Protein AF-A0A950IHF9-F1 (afd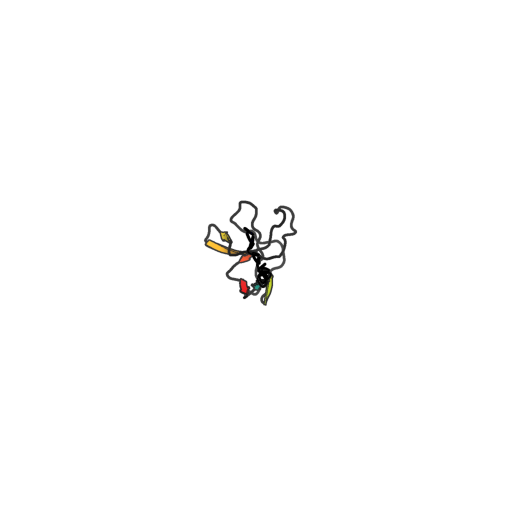b_monomer_lite)

Radius of gyration: 25.49 Å; chains: 1; bounding box: 52×56×79 Å

pLDDT: mean 83.91, std 16.06, range [40.59, 98.19]

Secondary structure (DSSP, 8-state):
-----------------PPPPPPPPPEEEE-SSEE--EEEPTT-SSEEE-SSPPEETT-EEEEEEEEEEPTTS-EEEEEEEEP-STTS-TT-EEEEETTTEEEE-

Structure (mmCIF, N/CA/C/O backbone):
data_AF-A0A950IHF9-F1
#
_entry.id   AF-A0A950IHF9-F1
#
loop_
_atom_site.group_PDB
_atom_site.id
_atom_site.type_symbol
_atom_site.label_atom_id
_atom_site.label_alt_id
_atom_site.label_comp_id
_atom_site.label_asym_id
_atom_site.label_entity_id
_atom_site.label_seq_id
_atom_site.pdbx_PDB_ins_code
_atom_site.Cartn_x
_atom_site.Cartn_y
_atom_site.Cartn_z
_atom_site.occupancy
_atom_site.B_iso_or_equiv
_atom_site.auth_seq_id
_ato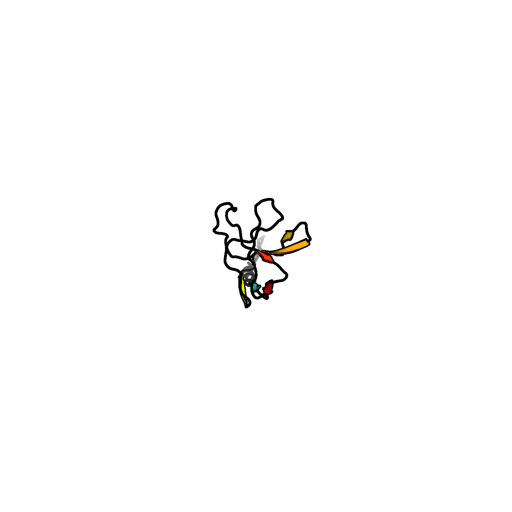m_site.auth_comp_id
_atom_site.auth_asym_id
_atom_site.auth_atom_id
_atom_site.pdbx_PDB_model_num
ATOM 1 N N . MET A 1 1 ? -36.105 41.128 -66.443 1.00 40.59 1 MET A N 1
ATOM 2 C CA . MET A 1 1 ? -36.190 39.853 -65.697 1.00 40.59 1 MET A CA 1
ATOM 3 C C . MET A 1 1 ? -35.332 39.999 -64.451 1.00 40.59 1 MET A C 1
ATOM 5 O O . MET A 1 1 ? -34.159 40.312 -64.584 1.00 40.59 1 MET A O 1
ATOM 9 N N . ARG A 1 2 ? -35.941 39.948 -63.262 1.00 45.47 2 ARG A N 1
ATOM 10 C CA . ARG A 1 2 ? -35.322 40.317 -61.979 1.00 45.47 2 ARG A CA 1
ATOM 11 C C . ARG A 1 2 ? -35.165 39.031 -61.165 1.00 45.47 2 ARG A C 1
ATOM 13 O O . ARG A 1 2 ? -36.156 38.503 -60.674 1.00 45.47 2 ARG A O 1
ATOM 20 N N . THR A 1 3 ? -33.955 38.487 -61.119 1.00 45.19 3 THR A N 1
ATOM 21 C CA . THR A 1 3 ? -33.668 37.200 -60.470 1.00 45.19 3 THR A CA 1
ATOM 22 C C . THR A 1 3 ? -33.395 37.440 -58.986 1.00 45.19 3 THR A C 1
ATOM 24 O O . THR A 1 3 ? -32.430 38.118 -58.639 1.00 45.19 3 THR A O 1
ATOM 27 N N . LEU A 1 4 ? -34.275 36.939 -58.115 1.00 48.62 4 LEU A N 1
ATOM 28 C CA . LEU A 1 4 ? -34.111 36.981 -56.660 1.00 48.62 4 LEU A CA 1
ATOM 29 C C . LEU A 1 4 ? -33.146 35.869 -56.215 1.00 48.62 4 LEU A C 1
ATOM 31 O O . LEU A 1 4 ? -33.389 34.696 -56.487 1.00 48.62 4 LEU A O 1
ATOM 35 N N . LEU A 1 5 ? -32.083 36.242 -55.502 1.00 50.91 5 LEU A N 1
ATOM 36 C CA . LEU A 1 5 ? -31.219 35.337 -54.742 1.00 50.91 5 LEU A CA 1
ATOM 37 C C . LEU A 1 5 ? -31.812 35.163 -53.338 1.00 50.91 5 LEU A C 1
ATOM 39 O O . LEU A 1 5 ? -31.976 36.147 -52.620 1.00 50.91 5 LEU A O 1
ATOM 43 N N . ILE A 1 6 ? -32.113 33.926 -52.940 1.00 51.56 6 ILE A N 1
ATOM 44 C CA . ILE A 1 6 ? -32.485 33.578 -51.562 1.00 51.56 6 ILE A CA 1
ATOM 45 C C . ILE A 1 6 ? -31.385 32.660 -51.027 1.00 51.56 6 ILE A C 1
ATOM 47 O O . ILE A 1 6 ? -31.246 31.523 -51.471 1.00 51.56 6 ILE A O 1
ATOM 51 N N . ALA A 1 7 ? -30.570 33.181 -50.111 1.00 54.19 7 ALA A N 1
ATOM 52 C CA . ALA A 1 7 ? -29.552 32.421 -49.396 1.00 54.19 7 ALA A CA 1
ATOM 53 C C . ALA A 1 7 ? -30.170 31.782 -48.137 1.00 54.19 7 ALA A C 1
ATOM 55 O O . ALA A 1 7 ? -30.842 32.492 -47.384 1.00 54.19 7 ALA A O 1
ATOM 56 N N . PRO A 1 8 ? -29.949 30.485 -47.855 1.00 52.72 8 PRO A N 1
ATOM 57 C CA . PRO A 1 8 ? -30.352 29.904 -46.586 1.00 52.72 8 PRO A CA 1
ATOM 58 C C . PRO A 1 8 ? -29.284 30.198 -45.522 1.00 52.72 8 PRO A C 1
ATOM 60 O O . PRO A 1 8 ? -28.130 29.787 -45.634 1.00 52.72 8 PRO A O 1
ATOM 63 N N . LEU A 1 9 ? -29.685 30.923 -44.478 1.00 53.31 9 LEU A N 1
ATOM 64 C CA . LEU A 1 9 ? -28.935 31.074 -43.233 1.00 53.31 9 LEU A CA 1
ATOM 65 C C . LEU A 1 9 ? -28.877 29.715 -42.521 1.00 53.31 9 LEU A C 1
ATOM 67 O O . LEU A 1 9 ? -29.874 29.250 -41.973 1.00 53.31 9 LEU A O 1
ATOM 71 N N . ALA A 1 10 ? -27.709 29.074 -42.529 1.00 55.62 10 ALA A N 1
ATOM 72 C CA . ALA A 1 10 ? -27.444 27.899 -41.708 1.00 55.6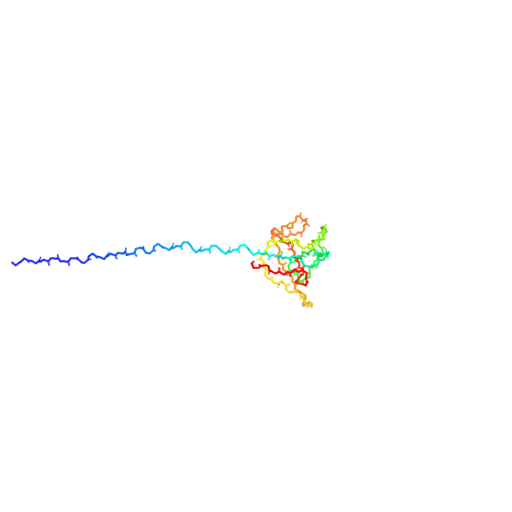2 10 ALA A CA 1
ATOM 73 C C . ALA A 1 10 ? -27.197 28.344 -40.257 1.00 55.62 10 ALA A C 1
ATOM 75 O O . ALA A 1 10 ? -26.140 28.882 -39.927 1.00 55.62 10 ALA A O 1
ATOM 76 N N . ALA A 1 11 ? -28.188 28.139 -39.390 1.00 56.09 11 ALA A N 1
ATOM 77 C CA . ALA A 1 11 ? -28.035 28.307 -37.952 1.00 56.09 11 ALA A CA 1
ATOM 78 C C . ALA A 1 11 ? -27.194 27.146 -37.397 1.00 56.09 11 ALA A C 1
ATOM 80 O O . ALA A 1 11 ? -27.669 26.019 -37.267 1.00 56.09 11 ALA A O 1
ATOM 81 N N . VAL A 1 12 ? -25.926 27.417 -37.090 1.00 57.97 12 VAL A N 1
ATOM 82 C CA . VAL A 1 12 ? -25.051 26.476 -36.384 1.00 57.97 12 VAL A CA 1
ATOM 83 C C . VAL A 1 12 ? -25.419 26.530 -34.902 1.00 57.97 12 VAL A C 1
ATOM 85 O O . VAL A 1 12 ? -25.058 27.469 -34.196 1.00 57.97 12 VAL A O 1
ATOM 88 N N . ALA A 1 13 ? -26.178 25.544 -34.428 1.00 58.66 13 ALA A N 1
ATOM 89 C CA . ALA A 1 13 ? -26.430 25.366 -33.004 1.00 58.66 13 ALA A CA 1
ATOM 90 C C . ALA A 1 13 ? -25.145 24.849 -32.333 1.00 58.66 13 ALA A C 1
ATOM 92 O O . ALA A 1 13 ? -24.796 23.676 -32.463 1.00 58.66 13 ALA A O 1
ATOM 93 N N . LEU A 1 14 ? -24.425 25.727 -31.627 1.00 57.00 14 LEU A N 1
ATOM 94 C CA . LEU A 1 14 ? -23.358 25.317 -30.717 1.00 57.00 14 LEU A CA 1
ATOM 95 C C . LEU A 1 14 ? -23.995 24.603 -29.518 1.00 57.00 14 LEU A C 1
ATOM 97 O O . LEU A 1 14 ? -24.499 25.246 -28.598 1.00 57.00 14 LEU A O 1
ATOM 101 N N . LEU A 1 15 ? -23.960 23.270 -29.512 1.00 57.34 15 LEU A N 1
ATOM 102 C CA . LEU A 1 15 ? -24.111 22.517 -28.272 1.00 57.34 15 LEU A CA 1
ATOM 103 C C . LEU A 1 15 ? -22.861 22.769 -27.424 1.00 57.34 15 LEU A C 1
ATOM 105 O O . LEU A 1 15 ? -21.793 22.221 -27.690 1.00 57.34 15 LEU A O 1
ATOM 109 N N . ALA A 1 16 ? -22.994 23.624 -26.410 1.00 61.78 16 ALA A N 1
ATOM 110 C CA . ALA A 1 16 ? -22.017 23.707 -25.338 1.00 61.78 16 ALA A CA 1
ATOM 111 C C . ALA A 1 16 ? -21.978 22.341 -24.637 1.00 61.78 16 ALA A C 1
ATOM 113 O O . ALA A 1 16 ? -22.947 21.937 -23.993 1.00 61.78 16 ALA A O 1
ATOM 114 N N . ALA A 1 17 ? -20.877 21.609 -24.806 1.00 60.06 17 ALA A N 1
ATOM 115 C CA . ALA A 1 17 ? -20.623 20.399 -24.044 1.00 60.06 17 ALA A CA 1
ATOM 116 C C . ALA A 1 17 ? -20.559 20.787 -22.562 1.00 60.06 17 ALA A C 1
ATOM 118 O O . ALA A 1 17 ? -19.653 21.507 -22.140 1.00 60.06 17 ALA A O 1
ATOM 119 N N . ALA A 1 18 ? -21.550 20.353 -21.783 1.00 65.94 18 ALA A N 1
ATOM 120 C CA . ALA A 1 18 ? -21.480 20.458 -20.336 1.00 65.94 18 ALA A CA 1
ATOM 121 C C . ALA A 1 18 ? -20.210 19.726 -19.864 1.00 65.94 18 ALA A C 1
ATOM 123 O O . ALA A 1 18 ? -19.922 18.639 -20.378 1.00 65.94 18 ALA A O 1
ATOM 124 N N . PRO A 1 19 ? -19.427 20.298 -18.932 1.00 64.31 19 PRO A N 1
ATOM 125 C CA . PRO A 1 19 ? -18.271 19.604 -18.390 1.00 64.31 19 PRO A CA 1
ATOM 126 C C . PRO A 1 19 ? -18.741 18.281 -17.783 1.00 64.31 19 PRO A C 1
ATOM 128 O O . PRO A 1 19 ? -19.666 18.260 -16.968 1.00 64.31 19 PRO A O 1
ATOM 131 N N . ASN A 1 20 ? -18.130 17.177 -18.218 1.00 64.38 20 ASN A N 1
ATOM 132 C CA . ASN A 1 20 ? -18.376 15.872 -17.617 1.00 64.38 20 ASN A CA 1
ATOM 133 C C . ASN A 1 20 ? -18.140 15.978 -16.101 1.00 64.38 20 ASN A C 1
ATOM 135 O O . ASN A 1 20 ? -17.134 16.571 -15.699 1.00 64.38 20 ASN A O 1
ATOM 139 N N . PRO A 1 21 ? -19.025 15.420 -15.256 1.00 60.62 21 PRO A N 1
ATOM 140 C CA . PRO A 1 21 ? -18.779 15.376 -13.824 1.00 60.62 21 PRO A CA 1
ATOM 141 C C . PRO A 1 21 ? -17.460 14.641 -13.574 1.00 60.62 21 PRO A C 1
ATOM 143 O O . PRO A 1 21 ? -17.258 13.526 -14.062 1.00 60.62 21 PRO A O 1
ATOM 146 N N . SER A 1 22 ? -16.549 15.282 -12.839 1.00 60.78 22 SER A N 1
ATOM 147 C CA . SER A 1 22 ? -15.309 14.642 -12.408 1.00 60.78 22 SER A CA 1
ATOM 148 C C . SER A 1 22 ? -15.642 13.381 -11.606 1.00 60.78 22 SER A C 1
ATOM 150 O O . SER A 1 22 ? -16.566 13.423 -10.786 1.00 60.78 22 SER A O 1
ATOM 152 N N . PRO A 1 23 ? -14.914 12.268 -11.806 1.00 64.06 23 PRO A N 1
ATOM 153 C CA . PRO A 1 23 ? -15.095 11.072 -10.995 1.00 64.06 23 PRO A CA 1
ATOM 154 C C . PRO A 1 23 ? -14.991 11.425 -9.510 1.00 64.06 23 PRO A C 1
ATOM 156 O O . PRO A 1 23 ? -14.099 12.179 -9.111 1.00 64.06 23 PRO A O 1
ATOM 159 N N . ALA A 1 24 ? -15.903 10.894 -8.696 1.00 71.31 24 ALA A N 1
ATOM 160 C CA . ALA A 1 24 ? -15.810 11.044 -7.252 1.00 71.31 24 ALA A CA 1
ATOM 161 C C . ALA A 1 24 ? -14.475 10.449 -6.756 1.00 71.31 24 ALA A C 1
ATOM 163 O O . ALA A 1 24 ? -14.047 9.414 -7.282 1.00 71.31 24 ALA A O 1
ATOM 164 N N . PRO A 1 25 ? -13.807 11.082 -5.775 1.00 73.38 25 PRO A N 1
ATOM 165 C CA . PRO A 1 25 ? -12.592 10.529 -5.195 1.00 73.38 25 PRO A CA 1
ATOM 166 C C . PRO A 1 25 ? -12.893 9.156 -4.588 1.00 73.38 25 PRO A C 1
ATOM 168 O O . PRO A 1 25 ? -13.782 9.021 -3.750 1.00 73.38 25 PRO A O 1
ATOM 171 N N . GLN A 1 26 ? -12.154 8.143 -5.037 1.00 90.62 26 GLN A N 1
ATOM 172 C CA . GLN A 1 26 ? -12.246 6.781 -4.520 1.00 90.62 26 GLN A CA 1
ATOM 173 C C . GLN A 1 26 ? -11.253 6.605 -3.373 1.00 90.62 26 GLN A C 1
ATOM 175 O O . GLN A 1 26 ? -10.151 7.162 -3.398 1.00 90.62 26 GLN A O 1
ATOM 180 N N . TYR A 1 27 ? -11.640 5.825 -2.370 1.00 95.31 27 TYR A N 1
ATOM 181 C CA . TYR A 1 27 ? -10.837 5.600 -1.172 1.00 95.31 27 TYR A CA 1
ATOM 182 C C . TYR A 1 27 ? -10.622 4.105 -0.930 1.00 95.31 27 TYR A C 1
ATOM 184 O O . TYR A 1 27 ? -11.346 3.267 -1.455 1.00 95.31 27 TYR A O 1
ATOM 192 N N . LEU A 1 28 ? -9.606 3.778 -0.140 1.00 95.56 28 LEU A N 1
ATOM 193 C CA . LEU A 1 28 ? -9.372 2.466 0.448 1.00 95.56 28 LEU A CA 1
ATOM 194 C C . LEU A 1 28 ? -9.661 2.561 1.941 1.00 95.56 28 LEU A C 1
ATOM 196 O O . LEU A 1 28 ? -9.041 3.383 2.616 1.00 95.56 28 LEU A O 1
ATOM 200 N N . ASP A 1 29 ? -10.547 1.713 2.455 1.00 97.06 29 ASP A N 1
ATOM 201 C CA . ASP A 1 29 ? -10.780 1.570 3.892 1.00 97.06 29 ASP A CA 1
ATOM 202 C C . ASP A 1 29 ? -9.955 0.406 4.442 1.00 97.06 29 ASP A C 1
ATOM 204 O O . ASP A 1 29 ? -10.036 -0.721 3.944 1.00 97.06 29 ASP A O 1
ATOM 208 N N . VAL A 1 30 ? -9.172 0.669 5.488 1.00 97.31 30 VAL A N 1
ATOM 209 C CA . VAL A 1 30 ? -8.366 -0.348 6.173 1.00 97.31 30 VAL A CA 1
ATOM 210 C C . VAL A 1 30 ? -9.239 -1.139 7.143 1.00 97.31 30 VAL A C 1
ATOM 212 O O . VAL A 1 30 ? -9.827 -0.575 8.068 1.00 97.31 30 VAL A O 1
ATOM 215 N N . VAL A 1 31 ? -9.282 -2.461 6.976 1.00 97.44 31 VAL A N 1
ATOM 216 C CA . VAL A 1 31 ? -10.161 -3.356 7.754 1.00 97.44 31 VAL A CA 1
ATOM 217 C C . VAL A 1 31 ? -9.414 -4.280 8.720 1.00 97.44 31 VAL A C 1
ATOM 219 O O . VAL A 1 31 ? -10.042 -4.919 9.559 1.00 97.44 31 VAL A O 1
ATOM 222 N N . CYS A 1 32 ? -8.080 -4.325 8.671 1.00 98.19 32 CYS A N 1
ATOM 223 C CA . CYS A 1 32 ? -7.256 -5.052 9.644 1.00 98.19 32 CYS A CA 1
ATOM 224 C C . CYS A 1 32 ? -6.629 -4.100 10.676 1.00 98.19 32 CYS A C 1
ATOM 226 O O . CYS A 1 32 ? -6.382 -2.927 10.402 1.00 98.19 32 CYS A O 1
ATOM 228 N N . ARG A 1 33 ? -6.340 -4.608 11.885 1.00 95.94 33 ARG A N 1
ATOM 229 C CA . ARG A 1 33 ? -5.826 -3.792 13.004 1.00 95.94 33 ARG A CA 1
ATOM 230 C C . ARG A 1 33 ? -4.411 -3.245 12.774 1.00 95.94 33 ARG A C 1
ATOM 232 O O . ARG A 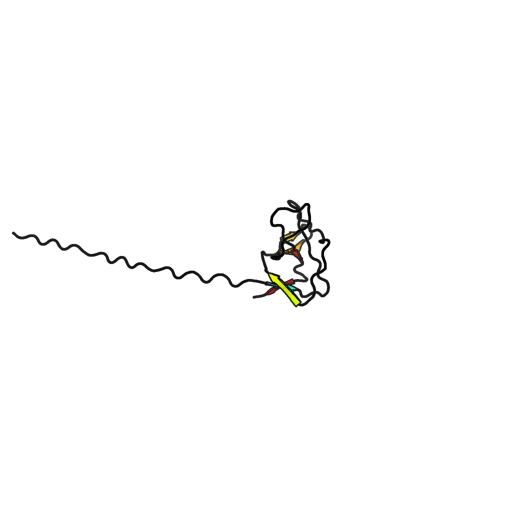1 33 ? -4.189 -2.079 13.071 1.00 95.94 33 ARG A O 1
ATOM 239 N N . ASN A 1 34 ? -3.499 -4.078 12.270 1.00 96.12 34 ASN A N 1
ATOM 240 C CA . ASN A 1 34 ? -2.094 -3.740 12.021 1.00 96.12 34 ASN A CA 1
ATOM 241 C C . ASN A 1 34 ? -1.772 -4.092 10.566 1.00 96.12 34 ASN A C 1
ATOM 243 O O . ASN A 1 34 ? -1.336 -5.207 10.275 1.00 96.12 34 ASN A O 1
ATOM 247 N N . THR A 1 35 ? -2.093 -3.183 9.650 1.00 97.69 35 THR A N 1
ATOM 248 C CA . THR A 1 35 ? -1.985 -3.431 8.213 1.00 97.69 35 THR A CA 1
ATOM 249 C C . THR A 1 35 ? -0.659 -2.891 7.687 1.00 97.69 35 THR A C 1
ATOM 251 O O . THR A 1 35 ? -0.487 -1.673 7.631 1.00 97.69 35 THR A O 1
ATOM 254 N N . PRO A 1 36 ? 0.283 -3.752 7.278 1.00 97.00 36 PRO A N 1
ATOM 255 C CA . PRO A 1 36 ? 1.553 -3.288 6.744 1.00 97.00 36 PRO A CA 1
ATOM 256 C C . PRO A 1 36 ? 1.381 -2.522 5.433 1.00 97.00 36 PRO A C 1
ATOM 258 O O . PRO A 1 36 ? 0.612 -2.922 4.556 1.00 97.00 36 PRO A O 1
ATOM 261 N N . LEU A 1 37 ? 2.153 -1.443 5.300 1.00 96.31 37 LEU A N 1
ATOM 262 C CA . LEU A 1 37 ? 2.376 -0.763 4.031 1.00 96.31 37 LEU A CA 1
ATOM 263 C C . LEU A 1 37 ? 3.524 -1.447 3.284 1.00 96.31 37 LEU A C 1
ATOM 265 O O . LEU A 1 37 ? 4.537 -1.835 3.874 1.00 96.31 37 LEU A O 1
ATOM 269 N N . TYR A 1 38 ? 3.365 -1.588 1.976 1.00 95.75 38 TYR A N 1
ATOM 270 C CA . TYR A 1 38 ? 4.329 -2.231 1.094 1.00 95.75 38 TYR A CA 1
ATOM 271 C C . TYR A 1 38 ? 4.799 -1.285 -0.002 1.00 95.75 38 TYR A C 1
ATOM 273 O O . TYR A 1 38 ? 4.086 -0.366 -0.391 1.00 95.75 38 TYR A O 1
ATOM 281 N N . VAL A 1 39 ? 5.985 -1.546 -0.543 1.00 94.38 39 VAL A N 1
ATOM 282 C CA . VAL A 1 39 ? 6.502 -0.862 -1.730 1.00 94.38 39 VAL A CA 1
ATOM 283 C C . VAL A 1 39 ? 6.923 -1.897 -2.761 1.00 94.38 39 VAL A C 1
ATOM 285 O O . VAL A 1 39 ? 7.551 -2.905 -2.427 1.00 94.38 39 VAL A O 1
ATOM 288 N N . PHE A 1 40 ? 6.608 -1.634 -4.025 1.00 92.00 40 PHE A N 1
ATOM 289 C CA . PHE A 1 40 ? 7.141 -2.391 -5.150 1.00 92.00 40 PHE A CA 1
ATOM 290 C C . PHE A 1 40 ? 8.348 -1.658 -5.731 1.00 92.00 40 PHE A C 1
ATOM 292 O O . PHE A 1 40 ? 8.228 -0.542 -6.235 1.00 92.00 40 PHE A O 1
ATOM 299 N N . GLN A 1 41 ? 9.518 -2.296 -5.688 1.00 87.94 41 GLN A N 1
ATOM 300 C CA . GLN A 1 41 ? 10.664 -1.818 -6.459 1.00 87.94 41 GLN A CA 1
ATOM 301 C C . GLN A 1 41 ? 10.372 -1.912 -7.960 1.00 87.94 41 GLN A C 1
ATOM 303 O O . GLN A 1 41 ? 9.607 -2.767 -8.414 1.00 87.94 41 GLN A O 1
ATOM 308 N N . SER A 1 42 ? 11.018 -1.054 -8.746 1.00 82.75 42 SER A N 1
ATOM 309 C CA . SER A 1 42 ? 10.936 -1.133 -10.209 1.00 82.75 42 SER A CA 1
ATOM 310 C C . SER A 1 42 ? 11.307 -2.501 -10.725 1.00 82.75 42 SER A C 1
ATOM 312 O O . SER A 1 42 ? 12.309 -3.072 -10.297 1.00 82.75 42 SER A O 1
ATOM 314 N N . GLY A 1 43 ? 10.525 -2.992 -11.680 1.00 83.19 43 GLY A N 1
ATOM 315 C CA . GLY A 1 43 ? 10.773 -4.285 -12.307 1.00 83.19 43 GLY A CA 1
ATOM 316 C C . GLY A 1 43 ? 10.629 -5.483 -11.364 1.00 83.19 43 GLY A C 1
ATOM 317 O O . GLY A 1 43 ? 10.941 -6.596 -11.771 1.00 83.19 43 GLY A O 1
ATOM 318 N N . SER A 1 44 ? 10.165 -5.287 -10.126 1.00 88.00 44 SER A N 1
ATOM 319 C CA . SER A 1 44 ? 9.894 -6.366 -9.178 1.00 88.00 44 SER A CA 1
ATOM 320 C C . SER A 1 44 ? 8.395 -6.559 -9.004 1.00 88.00 44 SER A C 1
ATOM 322 O O . SER A 1 44 ? 7.677 -5.594 -8.749 1.00 88.00 44 SER A O 1
ATOM 324 N N . ASP A 1 45 ? 7.940 -7.810 -9.048 1.00 88.94 45 ASP A N 1
ATOM 325 C CA . ASP A 1 45 ? 6.582 -8.225 -8.659 1.00 88.94 45 ASP A CA 1
ATOM 326 C C . ASP A 1 45 ? 6.517 -8.740 -7.217 1.00 88.94 45 ASP A C 1
ATOM 328 O O . ASP A 1 45 ? 5.518 -9.314 -6.780 1.00 88.94 45 ASP A O 1
ATOM 332 N N . ARG A 1 46 ? 7.607 -8.560 -6.466 1.00 91.19 46 ARG A N 1
ATOM 333 C CA . ARG A 1 46 ? 7.681 -8.880 -5.044 1.00 91.19 46 ARG A CA 1
ATOM 334 C C . ARG A 1 46 ? 7.662 -7.581 -4.242 1.00 91.19 46 ARG A C 1
ATOM 336 O O . ARG A 1 46 ? 8.622 -6.811 -4.345 1.00 91.19 46 ARG A O 1
ATOM 343 N N . PRO A 1 47 ? 6.605 -7.332 -3.453 1.00 92.19 47 PRO A N 1
ATOM 344 C CA . PRO A 1 47 ? 6.573 -6.186 -2.569 1.00 92.19 47 PRO A CA 1
ATOM 345 C C . PRO A 1 47 ? 7.537 -6.391 -1.403 1.00 92.19 47 PRO A C 1
ATOM 347 O O . PRO A 1 47 ? 7.758 -7.510 -0.937 1.00 92.19 47 PRO A O 1
ATOM 350 N N . MET A 1 48 ? 8.062 -5.290 -0.888 1.00 93.44 48 MET A N 1
ATOM 351 C CA . MET A 1 48 ? 8.798 -5.256 0.369 1.00 93.44 48 MET A CA 1
ATOM 352 C C . MET A 1 48 ? 7.976 -4.496 1.399 1.00 93.44 48 MET A C 1
ATOM 354 O O . MET A 1 48 ? 7.330 -3.504 1.062 1.00 93.44 48 MET A O 1
ATOM 358 N N . ARG A 1 49 ? 7.996 -4.946 2.656 1.00 94.31 49 ARG A N 1
ATOM 359 C CA . ARG A 1 49 ? 7.370 -4.192 3.746 1.00 94.31 49 ARG A CA 1
ATOM 360 C C . ARG A 1 49 ? 8.119 -2.873 3.932 1.00 94.31 49 ARG A C 1
ATOM 362 O O . ARG A 1 49 ? 9.342 -2.878 4.066 1.00 94.31 49 ARG A O 1
ATOM 369 N N . ALA A 1 50 ? 7.388 -1.768 3.939 1.00 92.88 50 ALA A N 1
ATOM 370 C CA . ALA A 1 50 ? 7.949 -0.446 4.150 1.00 92.88 50 ALA A CA 1
ATOM 371 C C . ALA A 1 50 ? 8.449 -0.281 5.600 1.00 92.88 50 ALA A C 1
ATOM 373 O O . ALA A 1 50 ? 7.827 -0.809 6.528 1.00 92.88 50 ALA A O 1
ATOM 374 N N . PRO A 1 51 ? 9.539 0.471 5.832 1.00 89.88 51 PRO A N 1
ATOM 375 C CA . PRO A 1 51 ? 10.033 0.800 7.169 1.00 89.88 51 PRO A CA 1
ATOM 376 C C . PRO A 1 51 ? 9.239 1.964 7.796 1.00 89.88 51 PRO A C 1
ATOM 378 O O . PRO A 1 51 ? 9.810 2.891 8.361 1.00 89.88 51 PRO A O 1
ATOM 381 N N . THR A 1 52 ? 7.915 1.924 7.679 1.00 88.44 52 THR A N 1
ATOM 382 C CA . THR A 1 52 ? 6.977 2.957 8.136 1.00 88.44 52 THR A CA 1
ATOM 383 C C . THR A 1 52 ? 5.971 2.332 9.113 1.00 88.44 52 THR A C 1
ATOM 385 O O . THR A 1 52 ? 5.841 1.101 9.133 1.00 88.44 52 THR A O 1
ATOM 388 N N . PRO A 1 53 ? 5.283 3.114 9.966 1.00 94.38 53 PRO A N 1
ATOM 389 C CA . PRO A 1 53 ? 4.223 2.579 10.814 1.00 94.38 53 PRO A CA 1
ATOM 390 C C . PRO A 1 53 ? 3.123 1.870 10.012 1.00 94.38 53 PRO A C 1
ATOM 392 O O . PRO A 1 53 ? 2.780 2.281 8.904 1.00 94.38 53 PRO A O 1
ATOM 395 N N . ASP A 1 54 ? 2.553 0.814 10.596 1.00 96.62 54 ASP A N 1
ATOM 396 C CA . ASP A 1 54 ? 1.420 0.108 9.995 1.00 96.62 54 ASP A CA 1
ATOM 397 C C . ASP A 1 54 ? 0.183 1.013 9.939 1.00 96.62 54 ASP A C 1
ATOM 399 O O . ASP A 1 54 ? -0.063 1.826 10.837 1.00 96.62 54 ASP A O 1
ATOM 403 N N . ALA A 1 55 ? -0.633 0.818 8.908 1.00 96.56 55 ALA A N 1
ATOM 404 C CA . ALA A 1 55 ? -1.951 1.413 8.844 1.00 96.56 55 ALA A CA 1
ATOM 405 C C . ALA A 1 55 ? -2.886 0.749 9.863 1.00 96.56 55 ALA A C 1
ATOM 407 O O . ALA A 1 55 ? -2.864 -0.470 10.072 1.00 96.56 55 ALA A O 1
ATOM 408 N N . THR A 1 56 ? -3.731 1.558 10.492 1.00 97.38 56 THR A N 1
ATOM 409 C CA . THR A 1 56 ? -4.666 1.110 11.524 1.00 97.38 56 THR A CA 1
ATOM 410 C C . THR A 1 56 ? -6.076 0.951 10.969 1.00 97.38 56 THR A C 1
ATOM 412 O O . THR A 1 56 ? -6.470 1.600 10.000 1.00 97.38 56 THR A O 1
ATOM 415 N N . MET A 1 57 ? -6.860 0.070 11.593 1.00 97.06 57 MET A N 1
ATOM 416 C CA . MET A 1 57 ? -8.260 -0.157 11.224 1.00 97.06 57 MET A CA 1
ATOM 417 C C . MET A 1 57 ? -9.054 1.158 11.214 1.00 97.06 57 MET A C 1
ATOM 419 O O . MET A 1 57 ? -8.983 1.943 12.159 1.00 97.06 57 MET A O 1
ATOM 423 N N . GLY A 1 58 ? -9.839 1.367 10.159 1.00 95.19 58 GLY A N 1
ATOM 424 C CA . GLY A 1 58 ? -10.650 2.566 9.955 1.00 95.19 58 GLY A CA 1
ATOM 425 C C . GLY A 1 58 ? -9.904 3.737 9.311 1.00 95.19 58 GLY A C 1
ATOM 426 O O . GLY A 1 58 ? -10.548 4.720 8.945 1.00 95.19 58 GLY A O 1
ATOM 427 N N . GLN A 1 59 ? -8.580 3.655 9.129 1.00 96.62 59 GLN A N 1
ATOM 428 C CA . GLN A 1 59 ? -7.873 4.629 8.298 1.00 96.62 59 GLN A CA 1
ATOM 429 C C . GLN A 1 59 ? -8.328 4.535 6.843 1.00 96.62 59 GLN A C 1
ATOM 431 O O . GLN A 1 59 ? -8.691 3.464 6.351 1.00 96.62 59 GLN A O 1
ATOM 436 N N . ARG A 1 60 ? -8.291 5.688 6.166 1.00 96.38 60 ARG A N 1
ATOM 437 C CA . ARG A 1 60 ? -8.683 5.831 4.766 1.00 96.38 60 ARG A CA 1
ATOM 438 C C . ARG A 1 60 ? -7.534 6.411 3.965 1.00 96.38 60 ARG A C 1
ATOM 440 O O . ARG A 1 60 ? -6.943 7.410 4.372 1.00 96.38 60 ARG A O 1
ATOM 447 N N . PHE A 1 61 ? -7.269 5.823 2.809 1.00 95.62 61 PHE A N 1
ATOM 448 C CA . PHE A 1 61 ? -6.292 6.335 1.852 1.00 95.62 61 PHE A CA 1
ATOM 449 C C . PHE A 1 61 ? -6.977 6.626 0.528 1.00 95.62 61 PHE A C 1
ATOM 451 O O . PHE A 1 61 ? -7.975 5.992 0.201 1.00 95.62 61 PHE A O 1
ATOM 458 N N . GLY A 1 62 ? -6.465 7.581 -0.242 1.00 95.19 62 GLY A N 1
ATOM 459 C CA . GLY A 1 62 ? -6.916 7.740 -1.620 1.00 95.19 62 GLY A CA 1
ATOM 460 C C . GLY A 1 62 ? -6.565 6.482 -2.410 1.00 95.19 62 GLY A C 1
ATOM 461 O O . GLY A 1 62 ? -5.449 5.974 -2.295 1.00 95.19 62 GLY A O 1
ATOM 462 N N . TYR A 1 63 ? -7.519 5.974 -3.181 1.00 94.25 63 TYR A N 1
ATOM 463 C CA . TYR A 1 63 ? -7.318 4.829 -4.058 1.00 94.25 63 TYR A CA 1
ATOM 464 C C . TYR A 1 63 ? -6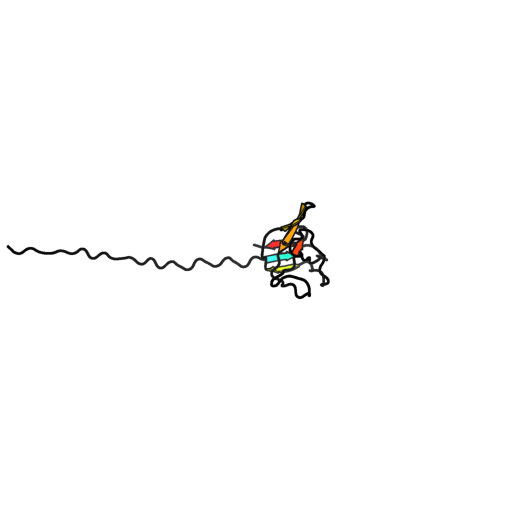.741 5.304 -5.391 1.00 94.25 63 TYR A C 1
ATOM 466 O O . TYR A 1 63 ? -7.368 6.109 -6.080 1.00 94.25 63 TYR A O 1
ATOM 474 N N . VAL A 1 64 ? -5.544 4.829 -5.739 1.00 93.50 64 VAL A N 1
ATOM 475 C CA . VAL A 1 64 ? -4.879 5.190 -7.001 1.00 93.50 64 VAL A CA 1
ATOM 476 C C . VAL A 1 64 ? -5.184 4.158 -8.078 1.00 93.50 64 VAL A C 1
ATOM 478 O O . VAL A 1 64 ? -5.651 4.518 -9.159 1.00 93.50 64 VAL A O 1
ATOM 481 N N . SER A 1 65 ? -4.945 2.875 -7.794 1.00 90.75 65 SER A N 1
ATOM 482 C CA . SER A 1 65 ? -5.122 1.808 -8.776 1.00 90.75 65 SER A CA 1
ATOM 483 C C . SER A 1 65 ? -5.398 0.433 -8.151 1.00 90.75 65 SER A C 1
ATOM 485 O O . SER A 1 65 ? -5.131 0.178 -6.971 1.00 90.75 65 SER A O 1
ATOM 487 N N . GLY A 1 66 ? -5.996 -0.434 -8.978 1.00 80.69 66 GLY A N 1
ATOM 488 C CA . GLY A 1 66 ? -6.424 -1.793 -8.639 1.00 80.69 66 GLY A CA 1
ATOM 489 C C . GLY A 1 66 ? -5.292 -2.789 -8.448 1.00 80.69 66 GLY A C 1
ATOM 490 O O . GLY A 1 66 ? -4.121 -2.435 -8.570 1.00 80.69 66 GLY A O 1
ATOM 491 N N . PRO A 1 67 ? -5.635 -4.040 -8.089 1.00 84.00 67 PRO A N 1
ATOM 492 C CA . PRO A 1 67 ? -4.697 -4.878 -7.392 1.00 84.00 67 PRO A CA 1
ATOM 493 C C . PRO A 1 67 ? -3.540 -5.280 -8.298 1.00 84.00 67 PRO A C 1
ATOM 495 O O . PRO A 1 67 ? -3.734 -5.962 -9.303 1.00 84.00 67 PRO A O 1
ATOM 498 N N . ARG A 1 68 ? -2.322 -4.907 -7.911 1.00 92.06 68 ARG A N 1
ATOM 499 C CA . ARG A 1 68 ? -1.122 -5.489 -8.500 1.00 92.06 68 ARG A CA 1
ATOM 500 C C . ARG A 1 68 ? -0.948 -6.902 -7.953 1.00 92.06 68 ARG A C 1
ATOM 502 O O . ARG A 1 68 ? -0.856 -7.088 -6.738 1.00 92.06 68 ARG A O 1
ATOM 509 N N . THR A 1 69 ? -0.903 -7.884 -8.849 1.00 93.12 69 THR A N 1
ATOM 510 C CA . THR A 1 69 ? -0.756 -9.301 -8.499 1.00 93.12 69 THR A CA 1
ATOM 511 C C . THR A 1 69 ? 0.716 -9.702 -8.447 1.00 93.12 69 THR A C 1
ATOM 513 O O . THR A 1 69 ? 1.479 -9.423 -9.370 1.00 93.12 69 THR A O 1
ATOM 516 N N . THR A 1 70 ? 1.129 -10.367 -7.373 1.00 92.31 70 THR A N 1
ATOM 517 C CA . THR A 1 70 ? 2.473 -10.938 -7.235 1.00 92.31 70 THR A CA 1
ATOM 518 C C . THR A 1 70 ? 2.564 -12.297 -7.926 1.00 92.31 70 THR A C 1
ATOM 520 O O . THR A 1 70 ? 1.559 -12.958 -8.180 1.00 92.31 70 THR A O 1
ATOM 523 N N . LEU A 1 71 ? 3.789 -12.785 -8.144 1.00 89.06 71 LEU A N 1
ATOM 524 C CA . LEU A 1 71 ? 4.033 -14.122 -8.713 1.00 89.06 71 LEU A CA 1
ATOM 525 C C . LEU A 1 71 ? 3.424 -15.276 -7.895 1.00 89.06 71 LEU A C 1
ATOM 527 O O . LEU A 1 71 ? 3.227 -16.364 -8.425 1.00 89.06 71 LEU A O 1
ATOM 531 N N . THR A 1 72 ? 3.153 -15.061 -6.607 1.00 90.31 72 THR A N 1
ATOM 532 C CA . THR A 1 72 ? 2.533 -16.057 -5.717 1.00 90.31 72 THR A CA 1
ATOM 533 C C . THR A 1 72 ? 1.015 -15.894 -5.611 1.00 90.31 72 THR A C 1
ATOM 535 O O . THR A 1 72 ? 0.395 -16.581 -4.807 1.00 90.31 72 THR A O 1
ATOM 538 N N . GLY A 1 73 ? 0.417 -14.984 -6.386 1.00 92.25 73 GLY A N 1
ATOM 539 C CA . GLY A 1 73 ? -1.026 -14.742 -6.408 1.00 92.25 73 GLY A CA 1
ATOM 540 C C . GLY A 1 73 ? -1.550 -13.804 -5.316 1.00 92.25 73 GLY A C 1
ATOM 541 O O . GLY A 1 73 ? -2.761 -13.709 -5.155 1.00 92.25 73 GLY A O 1
ATOM 542 N N . PHE A 1 74 ? -0.684 -13.104 -4.572 1.00 93.31 74 PHE A N 1
ATOM 543 C CA . PHE A 1 74 ? -1.137 -12.064 -3.637 1.00 93.31 74 PHE A CA 1
ATOM 544 C C . PHE A 1 74 ? -1.463 -10.773 -4.386 1.00 93.31 74 PHE A C 1
ATOM 546 O O . PHE A 1 74 ? -0.830 -10.460 -5.390 1.00 93.31 74 PHE A O 1
ATOM 553 N N . GLU A 1 75 ? -2.420 -10.001 -3.883 1.00 95.69 75 GLU A N 1
ATOM 554 C CA . GLU A 1 75 ? -2.980 -8.836 -4.571 1.00 95.69 75 GLU A CA 1
ATOM 555 C C . GLU A 1 75 ? -2.962 -7.597 -3.669 1.00 95.69 75 GLU A C 1
ATOM 557 O O . GLU A 1 75 ? -3.308 -7.677 -2.489 1.00 95.69 75 GLU A O 1
ATOM 562 N N . PHE A 1 76 ? -2.560 -6.448 -4.221 1.00 96.88 76 PHE A N 1
ATOM 563 C CA . PHE A 1 76 ? -2.315 -5.223 -3.451 1.00 96.88 76 PHE A CA 1
ATOM 564 C C . PHE A 1 76 ? -2.901 -3.988 -4.125 1.00 96.88 76 PHE A C 1
ATOM 566 O O . PHE A 1 76 ? -2.637 -3.774 -5.301 1.00 96.88 76 PHE A O 1
ATOM 573 N N . TYR A 1 77 ? -3.604 -3.138 -3.381 1.00 97.12 77 TYR A N 1
ATOM 574 C CA . TYR A 1 77 ? -4.095 -1.851 -3.872 1.00 97.12 77 TYR A CA 1
ATOM 575 C C . TYR A 1 77 ? -3.066 -0.737 -3.700 1.00 97.12 77 TYR A C 1
ATOM 577 O O . TYR A 1 77 ? -2.386 -0.671 -2.673 1.00 97.12 77 TYR A O 1
ATOM 585 N N . GLU A 1 78 ? -3.000 0.160 -4.680 1.00 95.62 78 GLU A N 1
ATOM 586 C CA . GLU A 1 78 ? -2.139 1.339 -4.635 1.00 95.62 78 GLU A CA 1
ATOM 587 C C . GLU A 1 78 ? -2.821 2.488 -3.889 1.00 95.62 78 GLU A C 1
ATOM 589 O O . GLU A 1 78 ? -3.982 2.827 -4.149 1.00 95.62 78 GLU A O 1
ATOM 594 N N . THR A 1 79 ? -2.084 3.104 -2.968 1.00 95.81 79 THR A N 1
ATOM 595 C CA . THR A 1 79 ? -2.550 4.251 -2.182 1.00 95.81 79 THR A CA 1
ATOM 596 C C . THR A 1 79 ? -2.030 5.563 -2.762 1.00 95.81 79 THR A C 1
ATOM 598 O O . THR A 1 79 ? -0.996 5.603 -3.418 1.00 95.81 79 THR A O 1
ATOM 601 N N . ASN A 1 80 ? -2.677 6.683 -2.452 1.00 94.50 80 ASN A N 1
ATOM 602 C CA . ASN A 1 80 ? -2.194 8.014 -2.835 1.00 94.50 80 ASN A CA 1
ATOM 603 C C . ASN A 1 80 ? -1.018 8.524 -1.982 1.00 94.50 80 ASN A C 1
ATOM 605 O O . ASN A 1 80 ? -0.586 9.663 -2.162 1.00 94.50 80 ASN A O 1
ATOM 609 N N . ILE A 1 81 ? -0.515 7.723 -1.042 1.00 94.56 81 ILE A N 1
ATOM 610 C CA . ILE A 1 81 ? 0.606 8.107 -0.191 1.00 94.56 81 ILE A CA 1
ATOM 611 C C . ILE A 1 81 ? 1.897 7.930 -0.987 1.00 94.56 81 ILE A C 1
ATOM 613 O O . ILE A 1 81 ? 2.196 6.835 -1.464 1.00 94.56 81 ILE A O 1
ATOM 617 N N . VAL A 1 82 ? 2.659 9.014 -1.104 1.00 93.19 82 VAL A N 1
ATOM 618 C CA . VAL A 1 82 ? 3.953 9.027 -1.790 1.00 93.19 82 VAL A CA 1
ATOM 619 C C . VAL A 1 82 ? 5.025 8.412 -0.892 1.00 93.19 82 VAL A C 1
ATOM 621 O O . VAL A 1 82 ? 5.117 8.738 0.291 1.00 93.19 82 VAL A O 1
ATOM 624 N N . VAL A 1 83 ? 5.845 7.543 -1.476 1.00 93.50 83 VAL A N 1
ATOM 625 C CA . VAL A 1 83 ? 7.038 6.957 -0.853 1.00 93.50 83 VAL A CA 1
ATOM 626 C C . VAL A 1 83 ? 8.100 8.045 -0.723 1.00 93.50 83 VAL A C 1
ATOM 628 O O . VAL A 1 83 ? 8.440 8.713 -1.700 1.00 93.50 83 VAL A O 1
ATOM 631 N N . VAL A 1 84 ? 8.628 8.229 0.484 1.00 87.31 84 VAL A N 1
ATOM 632 C CA . VAL A 1 84 ? 9.628 9.271 0.793 1.00 87.31 84 VAL A CA 1
ATOM 633 C C . VAL A 1 84 ? 11.026 8.695 1.020 1.00 87.31 84 VAL A C 1
ATOM 635 O O . VAL A 1 84 ? 11.992 9.430 1.218 1.00 87.31 84 VAL A O 1
ATOM 638 N N . GLU A 1 85 ? 11.147 7.374 0.999 1.00 82.12 85 GLU A N 1
ATOM 639 C CA . GLU A 1 85 ? 12.381 6.656 1.245 1.00 82.12 85 GLU A CA 1
ATOM 640 C C . GLU A 1 85 ? 13.339 6.727 0.041 1.00 82.12 85 GLU A C 1
ATOM 642 O O . GLU A 1 85 ? 12.919 6.639 -1.118 1.00 82.12 85 GLU A O 1
ATOM 647 N N . PRO A 1 86 ? 14.656 6.827 0.288 1.00 82.00 86 PRO A N 1
ATOM 648 C CA . PRO A 1 86 ? 15.649 6.771 -0.774 1.00 82.00 86 PRO A CA 1
ATOM 649 C C . PRO A 1 86 ? 15.688 5.381 -1.429 1.00 82.00 86 PRO A C 1
ATOM 651 O O . PRO A 1 86 ? 15.544 4.358 -0.762 1.00 82.00 86 PRO A O 1
ATOM 654 N N . GLY A 1 87 ? 15.941 5.345 -2.741 1.00 81.62 87 GLY A N 1
ATOM 655 C CA . GLY A 1 87 ? 16.083 4.100 -3.512 1.00 81.62 87 GLY A CA 1
ATOM 656 C C . GLY A 1 87 ? 14.835 3.660 -4.284 1.00 81.62 87 GLY A C 1
ATOM 657 O O . GLY A 1 87 ? 14.881 2.636 -4.966 1.00 81.62 87 GLY A O 1
ATOM 658 N N . TYR A 1 88 ? 13.747 4.432 -4.229 1.00 83.62 88 TYR A N 1
ATOM 659 C CA . TYR A 1 88 ? 12.532 4.200 -5.014 1.00 83.62 88 TYR A CA 1
ATOM 660 C C . TYR A 1 88 ? 12.382 5.211 -6.157 1.00 83.62 88 TYR A C 1
ATOM 662 O O . TYR A 1 88 ? 13.059 6.239 -6.196 1.00 83.62 88 TYR A O 1
ATOM 670 N N .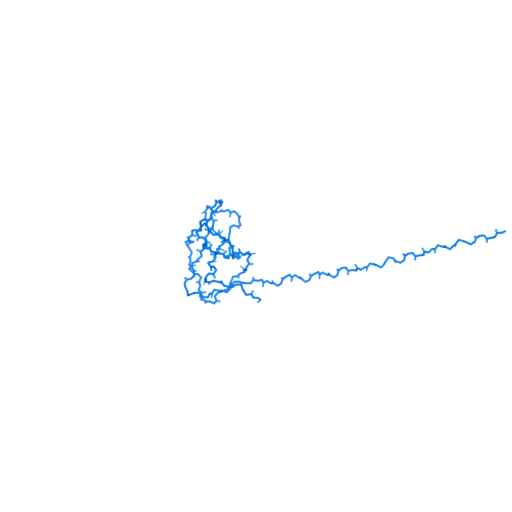 TRP A 1 89 ? 11.521 4.889 -7.125 1.00 83.94 89 TRP A N 1
ATOM 671 C CA . TRP A 1 89 ? 11.295 5.750 -8.287 1.00 83.94 89 TRP A CA 1
ATOM 672 C C . TRP A 1 89 ? 10.583 7.045 -7.902 1.00 83.94 89 TRP A C 1
ATOM 674 O O . TRP A 1 89 ? 9.789 7.046 -6.957 1.00 83.94 89 TRP A O 1
ATOM 684 N N . PRO A 1 90 ? 10.806 8.132 -8.664 1.00 80.94 90 PRO A N 1
ATOM 685 C CA . PRO A 1 90 ? 9.963 9.314 -8.572 1.00 80.94 90 PRO A CA 1
ATOM 686 C C . PRO A 1 90 ? 8.491 8.909 -8.730 1.00 80.94 90 PRO A C 1
ATOM 688 O O . PRO A 1 90 ? 8.149 8.208 -9.682 1.00 80.94 90 PRO A O 1
ATOM 691 N N . ASN A 1 91 ? 7.638 9.354 -7.803 1.00 83.00 91 ASN A N 1
ATOM 692 C CA . ASN A 1 91 ? 6.208 9.015 -7.731 1.00 83.00 91 ASN A CA 1
ATOM 693 C C . ASN A 1 91 ? 5.897 7.552 -7.367 1.00 83.00 91 ASN A C 1
ATOM 695 O O . ASN A 1 91 ? 4.843 7.040 -7.728 1.00 83.00 91 ASN A O 1
ATOM 699 N N . ALA A 1 92 ? 6.791 6.858 -6.661 1.00 91.00 92 ALA A N 1
ATOM 700 C CA . ALA A 1 92 ? 6.424 5.590 -6.043 1.00 91.00 92 ALA A CA 1
ATOM 701 C C . ALA A 1 92 ? 5.365 5.808 -4.947 1.00 91.00 92 ALA A C 1
ATOM 703 O O . ALA A 1 92 ? 5.402 6.795 -4.208 1.00 91.00 92 ALA A O 1
ATOM 704 N N . HIS A 1 93 ? 4.452 4.849 -4.833 1.00 94.31 93 HIS A N 1
ATOM 705 C CA . HIS A 1 93 ? 3.362 4.847 -3.864 1.00 94.31 93 HIS A CA 1
ATOM 706 C C . HIS A 1 93 ? 3.471 3.665 -2.901 1.00 94.31 93 HIS A C 1
ATOM 708 O O . HIS A 1 93 ? 4.069 2.636 -3.235 1.00 94.31 93 HIS A O 1
ATOM 714 N N . TYR A 1 94 ? 2.882 3.805 -1.712 1.00 95.94 94 TYR A N 1
ATOM 715 C CA . TYR A 1 94 ? 2.675 2.665 -0.821 1.00 95.94 94 TYR A CA 1
ATOM 716 C C . TYR A 1 94 ? 1.466 1.837 -1.254 1.00 95.94 94 TYR A C 1
ATOM 718 O O . TYR A 1 94 ? 0.495 2.348 -1.817 1.00 95.94 94 TYR A O 1
ATOM 726 N N . TRP A 1 95 ? 1.523 0.552 -0.934 1.00 96.62 95 TRP A N 1
ATOM 727 C CA . TRP A 1 95 ? 0.548 -0.457 -1.314 1.00 96.62 95 TRP A CA 1
ATOM 728 C C . TRP A 1 95 ? 0.025 -1.195 -0.087 1.00 96.62 95 TRP A C 1
ATOM 730 O O . TRP A 1 95 ? 0.764 -1.416 0.874 1.00 96.62 95 TRP A O 1
ATOM 740 N N . ILE A 1 96 ? -1.236 -1.617 -0.134 1.00 96.94 96 ILE A N 1
ATOM 741 C CA . ILE A 1 96 ? -1.892 -2.360 0.948 1.00 96.94 96 ILE A CA 1
ATOM 742 C C . ILE A 1 96 ? -2.460 -3.662 0.397 1.00 96.94 96 ILE A C 1
ATOM 744 O O . ILE A 1 96 ? -3.056 -3.668 -0.677 1.00 96.94 96 ILE A O 1
ATOM 748 N N . SER A 1 97 ? -2.288 -4.767 1.128 1.00 96.38 97 SER A N 1
ATOM 749 C CA . SER A 1 97 ? -2.887 -6.053 0.747 1.00 96.38 97 SER A CA 1
ATOM 750 C C . SER A 1 97 ? -4.405 -5.926 0.617 1.00 96.38 97 SER A C 1
ATOM 752 O O . SER A 1 97 ? -5.061 -5.372 1.503 1.00 96.38 97 SER A O 1
ATOM 754 N N . ARG A 1 98 ? -4.973 -6.501 -0.449 1.00 95.75 98 ARG A N 1
ATOM 755 C CA . ARG A 1 98 ? -6.428 -6.573 -0.645 1.00 95.75 98 ARG A CA 1
ATOM 756 C C . ARG A 1 98 ? -7.138 -7.268 0.518 1.00 95.75 98 ARG A C 1
ATOM 758 O O . ARG A 1 98 ? -8.285 -6.951 0.803 1.00 95.75 98 ARG A O 1
ATOM 765 N N . ASP A 1 99 ? -6.468 -8.175 1.219 1.00 96.06 99 ASP A N 1
ATOM 766 C CA . ASP A 1 99 ? -7.072 -8.884 2.353 1.00 96.06 99 ASP A CA 1
ATOM 767 C C . ASP A 1 99 ? -7.336 -7.959 3.553 1.00 96.06 99 ASP A C 1
ATOM 769 O O . ASP A 1 99 ? -8.135 -8.286 4.428 1.00 96.06 99 ASP A O 1
ATOM 773 N N . CYS A 1 100 ? -6.678 -6.794 3.594 1.00 97.00 100 CYS A N 1
ATOM 774 C CA . CYS A 1 100 ? -6.769 -5.832 4.690 1.00 97.00 100 CYS A CA 1
ATOM 775 C C . CYS A 1 100 ? -7.226 -4.432 4.270 1.00 97.00 100 CYS A C 1
ATOM 777 O O . CYS A 1 100 ? -7.295 -3.539 5.119 1.00 97.00 100 CYS A O 1
ATOM 779 N N . ALA A 1 101 ? -7.583 -4.243 3.001 1.00 95.50 101 ALA A N 1
ATOM 780 C CA . ALA A 1 101 ? -8.181 -3.014 2.503 1.00 95.50 101 ALA A CA 1
ATOM 781 C C . ALA A 1 101 ? -9.289 -3.309 1.496 1.00 95.50 101 ALA A C 1
ATOM 783 O O . ALA A 1 101 ? -9.175 -4.223 0.686 1.00 95.50 101 ALA A O 1
ATOM 784 N N . ILE A 1 102 ? -10.342 -2.497 1.508 1.00 94.81 102 ILE A N 1
ATOM 785 C CA . ILE A 1 102 ? -11.431 -2.565 0.529 1.00 94.81 102 ILE A CA 1
ATOM 786 C C . ILE A 1 102 ? -11.620 -1.199 -0.141 1.00 94.81 102 ILE A C 1
ATOM 788 O O . ILE A 1 102 ? -11.539 -0.182 0.548 1.00 94.81 102 ILE A O 1
ATOM 792 N N . PRO A 1 103 ? -11.879 -1.133 -1.458 1.00 93.06 103 PRO A N 1
ATOM 793 C CA . PRO A 1 103 ? -12.266 0.120 -2.093 1.00 93.06 103 PRO A CA 1
ATOM 794 C C . PRO A 1 103 ? -13.625 0.610 -1.567 1.00 93.06 103 PRO A C 1
ATOM 796 O O . PRO A 1 103 ? -14.628 -0.102 -1.677 1.00 93.06 103 PRO A O 1
ATOM 799 N N . SER A 1 104 ? -13.669 1.824 -1.016 1.00 86.94 104 SER A N 1
ATOM 800 C CA . SER A 1 104 ? -14.904 2.541 -0.688 1.00 86.94 104 SER A CA 1
ATOM 801 C C . SER A 1 104 ? -15.519 3.130 -1.954 1.00 86.94 104 SER A C 1
ATOM 803 O O . SER A 1 104 ? -14.807 3.677 -2.800 1.00 86.94 104 SER A O 1
ATOM 805 N N . ARG A 1 105 ? -16.849 3.066 -2.051 1.00 70.62 105 ARG A N 1
ATOM 806 C CA . ARG A 1 105 ? -17.624 3.800 -3.059 1.00 70.62 105 ARG A CA 1
ATOM 807 C C . ARG A 1 105 ? -17.917 5.227 -2.623 1.00 70.62 105 ARG A C 1
ATOM 809 O O . ARG A 1 105 ? -18.033 5.446 -1.395 1.00 70.62 105 ARG A O 1
#

Sequence (105 aa):
MRTLLIAPLAAVALLAAAPNPSPAPQYLDVVCRNTPLYVFQSGSDRPMRAPTPDATMGQRFGYVSGPRTTLTGFEFYETNIVVVEPGYWPNAHYWISRDCAIPSR

Foldseek 3Di:
DDDDDDDDDDDDDPPPPDPDPDDDFKKKFFADAFWFWWFAAPPALDTDTDPDGGDGGGDMFTFDDFWRAHPVGWTKTWGCAADPDPPHDVRTTIITTPVGIDMDD